Protein AF-A0A6N8F6F6-F1 (afdb_monomer)

Radius of gyration: 16.55 Å; Cα contacts (8 Å, |Δi|>4): 47; chains: 1; bounding box: 36×27×34 Å

Organism: Paenibacillus macerans (NCBI:txid44252)

Nearest PDB structures (foldseek):
  4dx9-assembly24_u  TM=3.983E-01  e=6.474E+00  Homo sapiens
  8jbi-assembly1_C-2  TM=3.550E-01  e=5.669E+00  Salmonella enterica subsp. enterica serovar Typhimurium str. 14028S
  8jbi-assembly1_D  TM=3.652E-01  e=5.304E+00  Salmonella enterica subsp. enterica serovar Typhimurium str. 14028S

Sequence (96 aa):
MEIKFTVVKNEDVEKYLDTRDKSELSRILWKIEQGRYEEGKESVNKYLVVNVDEPYALEIVEIMKANKHWGSTEDPNQVTAQIVDDQLLLPRNEGA

Secondary structure (DSSP, 8-state):
--B------HHHHHHH--HHHHHHHHHHHHHHHHHHHHTTS-SS-------TTSTTHHHHHHHHHHTT--S----TT-PPBEEETTEEEPPP----

Solvent-accessible surface area (backbone atoms only — not comparable to full-atom values): 6312 Å² total; per-residue (Å²): 132,82,42,72,74,91,83,79,60,68,67,56,50,66,74,72,45,54,76,66,55,50,51,50,52,52,53,54,52,50,55,52,24,50,56,31,43,76,71,72,43,76,44,76,84,84,79,91,83,77,64,73,91,43,88,64,35,62,59,53,51,51,55,31,44,76,69,72,73,56,77,96,70,89,55,95,86,64,66,56,43,45,80,55,95,95,34,84,42,64,74,80,74,93,66,134

Foldseek 3Di:
DWDQDDDDDVVCCVVPPDPVRVVVVVVVLQVQLVVCVVVVHRSDDDDDDDDCVDPCNVVVQVVCVVVVNDDDDDDVPTWTWDQDPNDTDTPDPPDD

Structure (mmCIF, N/CA/C/O backbone):
data_AF-A0A6N8F6F6-F1
#
_entry.id   AF-A0A6N8F6F6-F1
#
loop_
_atom_site.group_PDB
_atom_site.id
_atom_site.type_symbol
_atom_site.label_atom_id
_atom_site.label_alt_id
_atom_site.label_comp_id
_atom_site.label_asym_id
_atom_site.label_entity_id
_atom_site.label_seq_id
_atom_site.pdbx_PDB_ins_code
_atom_site.Cartn_x
_atom_site.Cartn_y
_atom_site.Cartn_z
_atom_site.occupancy
_atom_site.B_iso_or_equiv
_atom_site.auth_seq_id
_atom_site.auth_comp_id
_atom_site.auth_asym_id
_atom_site.auth_atom_id
_atom_site.pdbx_PDB_model_num
ATOM 1 N N . MET A 1 1 ? 6.168 -16.815 -3.378 1.00 43.84 1 MET A N 1
ATOM 2 C CA . MET A 1 1 ? 6.598 -15.474 -2.933 1.00 43.84 1 MET A CA 1
ATOM 3 C C . MET A 1 1 ? 5.493 -14.956 -2.035 1.00 43.84 1 MET A C 1
ATOM 5 O O . MET A 1 1 ? 4.345 -14.996 -2.451 1.00 43.84 1 MET A O 1
ATOM 9 N N . GLU A 1 2 ? 5.813 -14.612 -0.793 1.00 52.47 2 GLU A N 1
ATOM 10 C CA . GLU A 1 2 ? 4.830 -14.167 0.199 1.00 52.47 2 GLU A CA 1
ATOM 11 C C . GLU A 1 2 ? 4.635 -12.652 0.089 1.00 52.47 2 GLU A C 1
ATOM 13 O O . GLU A 1 2 ? 5.600 -11.899 0.225 1.00 52.47 2 GLU A O 1
ATOM 18 N N . ILE A 1 3 ? 3.408 -12.198 -0.188 1.00 56.56 3 ILE A N 1
ATOM 19 C CA . ILE A 1 3 ? 3.100 -10.766 -0.268 1.00 56.56 3 ILE A CA 1
ATOM 20 C C . ILE A 1 3 ? 2.662 -10.299 1.116 1.00 56.56 3 ILE A C 1
ATOM 22 O O . ILE A 1 3 ? 1.579 -10.631 1.596 1.00 56.56 3 ILE A O 1
ATOM 26 N N . LYS A 1 4 ? 3.549 -9.535 1.749 1.00 62.38 4 LYS A N 1
ATOM 27 C CA . LYS A 1 4 ? 3.389 -8.998 3.104 1.00 62.38 4 LYS A CA 1
ATOM 28 C C . LYS A 1 4 ? 2.699 -7.635 3.152 1.00 62.38 4 LYS A C 1
ATOM 30 O O . LYS A 1 4 ? 2.022 -7.325 4.125 1.00 62.3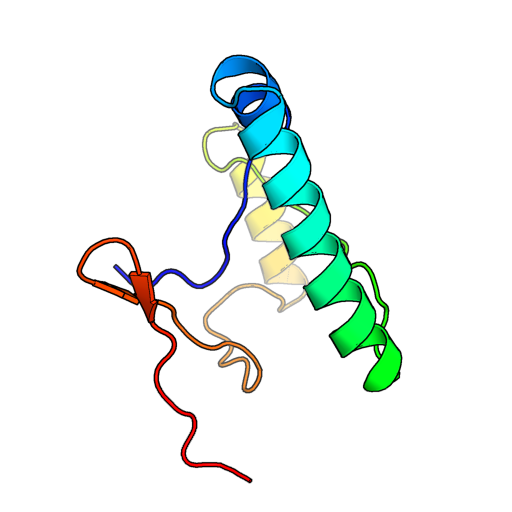8 4 LYS A O 1
ATOM 35 N N . PHE A 1 5 ? 2.886 -6.828 2.112 1.00 74.44 5 PHE A N 1
ATOM 36 C CA . PHE A 1 5 ? 2.277 -5.512 1.955 1.00 74.44 5 PHE A CA 1
ATOM 37 C C . PHE A 1 5 ? 1.943 -5.287 0.482 1.00 74.44 5 PHE A C 1
ATOM 39 O O . PHE A 1 5 ? 2.715 -5.678 -0.395 1.00 74.44 5 PHE A O 1
ATOM 46 N N . THR A 1 6 ? 0.830 -4.610 0.215 1.00 78.50 6 THR A N 1
ATOM 47 C CA . THR A 1 6 ? 0.510 -4.089 -1.116 1.00 78.50 6 THR A CA 1
ATOM 48 C C . THR A 1 6 ? 0.878 -2.611 -1.146 1.00 78.50 6 THR A C 1
ATOM 50 O O . THR A 1 6 ? 0.251 -1.801 -0.468 1.00 78.50 6 THR A O 1
ATOM 53 N N . VAL A 1 7 ? 1.910 -2.263 -1.915 1.00 81.00 7 VAL A N 1
ATOM 54 C CA . VAL A 1 7 ? 2.349 -0.878 -2.124 1.00 81.00 7 VAL A CA 1
ATOM 55 C C . VAL A 1 7 ? 2.135 -0.538 -3.589 1.00 81.00 7 VAL A C 1
ATOM 57 O O . VAL A 1 7 ? 2.637 -1.239 -4.464 1.00 81.00 7 VAL A O 1
ATOM 60 N N . VAL A 1 8 ? 1.395 0.534 -3.856 1.00 86.06 8 VAL A N 1
ATOM 61 C CA . VAL A 1 8 ? 1.111 1.001 -5.216 1.00 86.06 8 VAL A CA 1
ATOM 62 C C . VAL A 1 8 ? 1.626 2.429 -5.348 1.00 86.06 8 VAL A C 1
ATOM 64 O O . VAL A 1 8 ? 1.313 3.278 -4.512 1.00 86.06 8 VAL A O 1
ATOM 67 N N . LYS A 1 9 ? 2.436 2.709 -6.376 1.00 86.81 9 LYS A N 1
ATOM 68 C CA . LYS A 1 9 ? 2.855 4.081 -6.683 1.00 86.81 9 LYS A CA 1
ATOM 69 C C . LYS A 1 9 ? 1.670 4.846 -7.265 1.00 86.81 9 LYS A C 1
ATOM 71 O O . LYS A 1 9 ? 1.033 4.378 -8.205 1.00 86.81 9 LYS A O 1
ATOM 76 N N . ASN A 1 10 ? 1.420 6.054 -6.767 1.00 90.44 10 ASN A N 1
ATOM 77 C CA . ASN A 1 10 ? 0.337 6.899 -7.283 1.00 90.44 10 ASN A CA 1
ATOM 78 C C . ASN A 1 10 ? 0.509 7.237 -8.777 1.00 90.44 10 ASN A C 1
ATOM 80 O O . ASN A 1 10 ? -0.480 7.381 -9.484 1.00 90.44 10 ASN A O 1
ATOM 84 N N . GLU A 1 11 ? 1.746 7.320 -9.274 1.00 91.56 11 GLU A N 1
ATOM 85 C CA . GLU A 1 11 ? 2.029 7.518 -10.705 1.00 91.56 11 GLU A CA 1
ATOM 86 C C . GLU A 1 11 ? 1.556 6.336 -11.560 1.00 91.56 11 GLU A C 1
ATOM 88 O O . GLU A 1 11 ? 0.997 6.539 -12.635 1.00 91.56 11 GLU A O 1
ATOM 93 N N . ASP A 1 12 ? 1.724 5.105 -11.069 1.00 92.75 12 ASP A N 1
ATOM 94 C CA . ASP A 1 12 ? 1.243 3.904 -11.753 1.00 92.75 12 ASP A CA 1
ATOM 95 C C . ASP A 1 12 ? -0.290 3.830 -11.706 1.00 92.75 12 ASP A C 1
ATOM 97 O O . ASP A 1 12 ? -0.917 3.490 -12.707 1.00 92.75 12 ASP A O 1
ATOM 101 N N . VAL A 1 13 ? -0.909 4.226 -10.585 1.00 94.69 13 VAL A N 1
ATOM 102 C CA . VAL A 1 13 ? -2.373 4.391 -10.490 1.00 94.69 13 VAL A CA 1
ATOM 103 C C . VAL A 1 13 ? -2.869 5.376 -11.543 1.00 94.69 13 VAL A C 1
ATOM 105 O O . VAL A 1 13 ? -3.831 5.093 -12.252 1.00 94.69 13 VAL A O 1
ATOM 108 N N . GLU A 1 14 ? -2.212 6.529 -11.665 1.00 95.31 14 GLU A N 1
ATOM 109 C CA . GLU A 1 14 ? -2.616 7.552 -12.624 1.00 95.31 14 GLU A CA 1
ATOM 110 C C . GLU A 1 14 ? -2.478 7.067 -14.067 1.00 95.31 14 GLU A C 1
ATOM 112 O O . GLU A 1 14 ? -3.375 7.299 -14.878 1.00 95.31 14 GLU A O 1
ATOM 117 N N . LYS A 1 15 ? -1.373 6.372 -14.359 1.00 96.69 15 LYS A N 1
ATOM 118 C CA . LYS A 1 15 ? -0.998 5.916 -15.697 1.00 96.69 15 LYS A CA 1
ATOM 119 C C . LYS A 1 15 ? -1.800 4.712 -16.186 1.00 96.69 15 LYS A C 1
ATOM 121 O O . LYS A 1 15 ? -2.059 4.628 -17.385 1.00 96.69 15 LYS A O 1
ATOM 126 N N . TYR A 1 16 ? -2.126 3.767 -15.304 1.00 97.56 16 TYR A N 1
ATOM 127 C CA . TYR A 1 16 ? -2.666 2.465 -15.708 1.00 97.56 16 TYR A CA 1
ATOM 128 C C . TYR A 1 16 ? -4.127 2.234 -15.325 1.00 97.56 16 TYR A C 1
ATOM 130 O O . TYR A 1 16 ? -4.751 1.370 -15.936 1.00 97.56 16 TYR A O 1
ATOM 138 N N . LEU A 1 17 ? -4.684 2.968 -14.356 1.00 97.50 17 LEU A N 1
ATOM 139 C CA . LEU A 1 17 ? -6.088 2.807 -13.973 1.00 97.50 17 LEU A CA 1
ATOM 140 C C . LEU A 1 17 ? -6.981 3.813 -14.698 1.00 97.50 17 LEU A C 1
ATOM 142 O O . LEU A 1 17 ? -6.623 4.981 -14.878 1.00 97.50 17 LEU A O 1
ATOM 146 N N . ASP A 1 18 ? -8.180 3.374 -15.067 1.00 97.56 18 ASP A N 1
ATOM 147 C CA . ASP A 1 18 ? -9.220 4.275 -15.547 1.00 97.56 18 ASP A CA 1
ATOM 148 C C . ASP A 1 18 ? -9.945 4.972 -14.374 1.00 97.56 18 ASP A C 1
ATOM 150 O O . ASP A 1 18 ? -9.663 4.750 -13.193 1.00 97.56 18 ASP A O 1
ATOM 154 N N . THR A 1 19 ? -10.891 5.863 -14.678 1.00 97.38 19 THR A N 1
ATOM 155 C CA . THR A 1 19 ? -11.652 6.586 -13.644 1.00 97.38 19 THR A CA 1
ATOM 156 C C . THR A 1 19 ? -12.446 5.651 -12.729 1.00 97.38 19 THR A C 1
ATOM 158 O O . THR A 1 19 ? -12.588 5.939 -11.538 1.00 97.38 19 THR A O 1
ATOM 161 N N . ARG A 1 20 ? -12.972 4.542 -13.261 1.00 97.50 20 ARG A N 1
ATOM 162 C CA . ARG A 1 20 ? -13.758 3.584 -12.484 1.00 97.50 20 ARG A CA 1
ATOM 163 C C . ARG A 1 20 ? -12.856 2.847 -11.500 1.00 97.50 20 ARG A C 1
ATOM 165 O O . ARG A 1 20 ? -13.184 2.791 -10.318 1.00 97.50 20 ARG A O 1
ATOM 172 N N . ASP A 1 21 ? -11.713 2.361 -11.961 1.00 97.56 21 ASP A N 1
ATOM 173 C CA . ASP A 1 21 ? -10.740 1.651 -11.136 1.00 97.56 21 ASP A CA 1
ATOM 174 C C . ASP A 1 21 ? -10.148 2.563 -10.052 1.00 97.56 21 ASP A C 1
ATOM 176 O O . ASP A 1 21 ? -10.030 2.153 -8.897 1.00 97.56 21 ASP A O 1
ATOM 180 N N . LYS A 1 22 ? -9.876 3.838 -10.370 1.00 97.00 22 LYS A N 1
ATOM 181 C CA . LYS A 1 22 ? -9.468 4.850 -9.374 1.00 97.00 22 LYS A CA 1
ATOM 182 C C . LYS A 1 22 ? -10.535 5.047 -8.290 1.00 97.00 22 LYS A C 1
ATOM 184 O O . LYS A 1 22 ? -10.206 5.135 -7.105 1.00 97.00 22 LYS A O 1
ATOM 189 N N . SER A 1 23 ? -11.811 5.088 -8.677 1.00 96.50 23 SER A N 1
ATOM 190 C CA . SER A 1 23 ? -12.929 5.209 -7.735 1.00 96.50 23 SER A CA 1
ATOM 191 C C . SER A 1 23 ? -13.077 3.967 -6.849 1.00 96.50 23 SER A C 1
ATOM 193 O O . SER A 1 23 ? -13.289 4.099 -5.643 1.00 96.50 23 SER A O 1
ATOM 195 N N . GLU A 1 24 ? -12.949 2.761 -7.409 1.00 96.75 24 GLU A N 1
ATOM 196 C CA . GLU A 1 24 ? -12.998 1.524 -6.620 1.00 96.75 24 GLU A CA 1
ATOM 197 C C . GLU A 1 24 ? -11.803 1.408 -5.672 1.00 96.75 24 GLU A C 1
ATOM 199 O O . GLU A 1 24 ? -11.992 1.057 -4.508 1.00 96.75 24 GLU A O 1
ATOM 204 N N . LEU A 1 25 ? -10.597 1.786 -6.110 1.00 94.94 25 LEU A N 1
ATOM 205 C CA . LEU A 1 25 ? -9.424 1.843 -5.239 1.00 94.94 25 LEU A CA 1
ATOM 206 C C . LEU A 1 25 ? -9.665 2.786 -4.051 1.00 94.94 25 LEU A C 1
ATOM 208 O O . LEU A 1 25 ? -9.430 2.399 -2.908 1.00 94.94 25 LEU A O 1
ATOM 212 N N . SER A 1 26 ? -10.212 3.982 -4.292 1.00 93.94 26 SER A N 1
ATOM 213 C CA . SER A 1 26 ? -10.581 4.918 -3.221 1.00 93.94 26 SER A CA 1
ATOM 214 C C . SER A 1 26 ? -11.594 4.310 -2.242 1.00 93.94 26 SER A C 1
ATOM 216 O O . SER A 1 26 ? -11.415 4.410 -1.027 1.00 93.94 26 SER A O 1
ATOM 218 N N . ARG A 1 27 ? -12.618 3.609 -2.749 1.00 96.56 27 ARG A N 1
ATOM 219 C CA . ARG A 1 27 ? -13.622 2.923 -1.922 1.00 96.56 27 ARG A CA 1
ATOM 220 C C . ARG A 1 27 ? -13.015 1.808 -1.066 1.00 96.56 27 ARG A C 1
ATOM 222 O O . ARG A 1 27 ? -13.399 1.655 0.094 1.00 96.56 27 ARG A O 1
ATOM 229 N N . ILE A 1 28 ? -12.088 1.029 -1.626 1.00 94.31 28 ILE A N 1
ATOM 230 C CA . ILE A 1 28 ? -11.380 -0.050 -0.921 1.00 94.31 28 ILE A CA 1
ATOM 231 C C . ILE A 1 28 ? -10.525 0.529 0.211 1.00 94.31 28 ILE A C 1
ATOM 233 O O . ILE A 1 28 ? -10.628 0.053 1.342 1.00 94.31 28 ILE A O 1
ATOM 237 N N . LEU A 1 29 ? -9.737 1.572 -0.073 1.00 91.75 29 LEU A N 1
ATOM 238 C CA . LEU A 1 29 ? -8.904 2.250 0.926 1.00 91.75 29 LEU A CA 1
ATOM 239 C C . LEU A 1 29 ? -9.757 2.810 2.068 1.00 91.75 29 LEU A C 1
ATOM 241 O O . LEU A 1 29 ? -9.498 2.504 3.230 1.00 91.75 29 LEU A O 1
ATOM 245 N N . TRP A 1 30 ? -10.841 3.519 1.741 1.00 92.62 30 TRP A N 1
ATOM 246 C CA . TRP A 1 30 ? -11.768 4.058 2.737 1.00 92.62 30 TRP A CA 1
ATOM 247 C C . TRP A 1 30 ? -12.354 2.968 3.644 1.00 92.62 30 TRP A C 1
ATOM 249 O O . TRP A 1 30 ? -12.409 3.139 4.859 1.00 92.62 30 TRP A O 1
ATOM 259 N N . LYS A 1 31 ? -12.752 1.816 3.086 1.00 94.69 31 LYS A N 1
ATOM 260 C CA . LYS A 1 31 ? -13.304 0.705 3.880 1.00 94.69 31 LYS A CA 1
ATOM 261 C C . LYS A 1 31 ? -12.297 0.177 4.910 1.00 94.69 31 LYS A C 1
ATOM 263 O O . LYS A 1 31 ? -12.689 -0.143 6.030 1.00 94.69 31 LYS A O 1
ATOM 268 N N . ILE A 1 32 ? -11.018 0.093 4.542 1.00 91.00 32 ILE A N 1
ATOM 269 C CA . ILE A 1 32 ? -9.944 -0.323 5.454 1.00 91.00 32 ILE A CA 1
ATOM 270 C C . ILE A 1 32 ? -9.739 0.732 6.548 1.00 91.00 32 ILE A C 1
ATOM 272 O O . ILE A 1 32 ? -9.653 0.382 7.724 1.00 91.00 32 ILE A O 1
ATOM 276 N N . GLU A 1 33 ? -9.702 2.015 6.182 1.00 90.19 33 GLU A N 1
ATOM 277 C CA . GLU A 1 33 ? -9.563 3.123 7.135 1.00 90.19 33 GLU A CA 1
ATOM 278 C C . GLU A 1 33 ? -10.7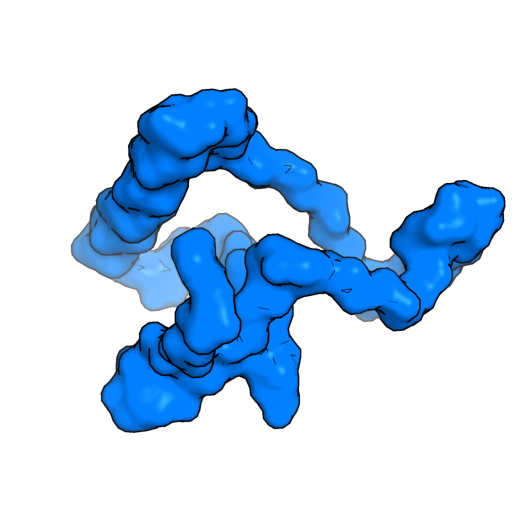03 3.152 8.161 1.00 90.19 33 GLU A C 1
ATOM 280 O O . GLU A 1 33 ? -10.443 3.354 9.347 1.00 90.19 33 GLU A O 1
ATOM 285 N N . GLN A 1 34 ? -11.948 2.911 7.729 1.00 92.88 34 GLN A N 1
ATOM 286 C CA . GLN A 1 34 ? -13.100 2.827 8.633 1.00 92.88 34 GLN A CA 1
ATOM 287 C C . GLN A 1 34 ? -12.985 1.648 9.600 1.00 92.88 34 GLN A C 1
ATOM 289 O O . GLN A 1 34 ? -13.132 1.850 10.800 1.00 92.88 34 GLN A O 1
ATOM 294 N N . GLY A 1 35 ? -12.640 0.449 9.116 1.00 91.06 35 GLY A N 1
ATOM 295 C CA . GLY A 1 35 ? -12.451 -0.709 9.999 1.00 91.06 35 GLY A CA 1
ATOM 296 C C . GLY A 1 35 ? -11.367 -0.465 11.057 1.00 91.06 35 GLY A C 1
ATOM 297 O O . GLY A 1 35 ? -11.549 -0.773 12.229 1.00 91.06 35 GLY A O 1
ATOM 298 N N . ARG A 1 36 ? -10.261 0.189 10.677 1.00 89.75 36 ARG A N 1
ATOM 299 C CA . ARG A 1 36 ? -9.207 0.583 11.627 1.00 89.75 36 ARG A CA 1
ATOM 300 C C . ARG A 1 36 ? -9.685 1.617 12.644 1.00 89.75 36 ARG A C 1
ATOM 302 O O . ARG A 1 36 ? -9.340 1.510 13.818 1.00 89.75 36 ARG A O 1
ATOM 309 N N . TYR A 1 37 ? -10.455 2.606 12.195 1.00 87.75 37 TYR A N 1
ATOM 310 C CA . TYR A 1 37 ? -11.040 3.621 13.067 1.00 87.75 37 TYR A CA 1
ATOM 311 C C . TYR A 1 37 ? -11.990 2.998 14.101 1.00 87.75 37 TYR A C 1
ATOM 313 O O . TYR A 1 37 ? -11.913 3.336 15.280 1.00 87.75 37 TYR A O 1
ATOM 321 N N . GLU A 1 38 ? -12.829 2.048 13.683 1.00 91.94 38 GLU A N 1
ATOM 322 C CA . GLU A 1 38 ? -13.740 1.303 14.563 1.00 91.94 38 GLU A CA 1
ATOM 323 C C . GLU A 1 38 ? -12.989 0.465 15.613 1.00 91.94 38 GLU A C 1
ATOM 325 O O . GLU A 1 38 ? -13.442 0.345 16.749 1.00 91.94 38 GLU A O 1
ATOM 330 N N . GLU A 1 39 ? -11.798 -0.040 15.277 1.00 90.62 39 GLU A N 1
ATOM 331 C CA . GLU A 1 39 ? -10.885 -0.718 16.210 1.00 90.62 39 GLU A CA 1
ATOM 332 C C . GLU A 1 39 ? -10.080 0.247 17.111 1.00 90.62 39 GLU A C 1
ATOM 334 O O . GLU A 1 39 ? -9.228 -0.193 17.886 1.00 90.62 39 GLU A O 1
ATOM 339 N N . GLY A 1 40 ? -10.297 1.564 17.010 1.00 86.31 40 GLY A N 1
ATOM 340 C CA . GLY A 1 40 ? -9.562 2.580 17.772 1.00 86.31 40 GLY A CA 1
ATOM 341 C C . GLY A 1 40 ? -8.100 2.757 17.342 1.00 86.31 40 GLY A C 1
ATOM 342 O O . GLY A 1 40 ? -7.304 3.338 18.081 1.00 86.31 40 GLY A O 1
ATOM 343 N N . LYS A 1 41 ? -7.727 2.255 16.160 1.00 82.00 41 LYS A N 1
ATOM 344 C CA . LYS A 1 41 ? -6.390 2.412 15.573 1.00 82.00 41 LYS A CA 1
ATOM 345 C C . LYS A 1 41 ? -6.319 3.712 14.771 1.00 82.00 41 LYS A C 1
ATOM 347 O O . LYS A 1 41 ? -7.334 4.240 14.319 1.00 82.00 41 LYS A O 1
ATOM 352 N N . GLU A 1 42 ? -5.105 4.210 14.523 1.00 81.06 42 GLU A N 1
ATOM 353 C CA . GLU A 1 42 ? -4.922 5.277 13.531 1.00 81.06 42 GLU A CA 1
ATOM 354 C C . GLU A 1 42 ? -5.465 4.806 12.174 1.00 81.06 42 GLU A C 1
ATOM 356 O O . GLU A 1 42 ? -5.072 3.743 11.672 1.00 81.06 42 GLU A O 1
ATOM 361 N N . SER A 1 43 ? -6.392 5.584 11.607 1.00 73.25 43 SER A N 1
ATOM 362 C CA . SER A 1 43 ? -7.139 5.223 10.399 1.00 73.25 43 SER A CA 1
ATOM 363 C C . SER A 1 43 ? -6.225 5.089 9.183 1.00 73.25 43 SER A C 1
ATOM 365 O O . SER A 1 43 ? -6.336 4.116 8.442 1.00 73.25 43 SER A O 1
ATOM 367 N N . VAL A 1 44 ? -5.261 6.003 9.036 1.00 72.75 44 VAL A N 1
ATOM 368 C CA . VAL A 1 44 ? -4.289 6.018 7.936 1.00 72.75 44 VAL A CA 1
ATOM 369 C C . VAL A 1 44 ? -2.915 5.595 8.445 1.00 72.75 44 VAL A C 1
ATOM 371 O O . VAL A 1 44 ? -2.263 6.337 9.179 1.00 72.75 44 VAL A O 1
ATOM 374 N N . ASN A 1 45 ? -2.436 4.427 8.009 1.00 68.88 45 ASN A N 1
ATOM 375 C CA . ASN A 1 45 ? -1.043 4.047 8.233 1.00 68.88 45 ASN A CA 1
ATOM 376 C C . ASN A 1 45 ? -0.111 4.924 7.397 1.00 68.88 45 ASN A C 1
ATOM 378 O O . ASN A 1 45 ? -0.314 5.101 6.196 1.00 68.88 45 ASN A O 1
ATOM 382 N N . LYS A 1 46 ? 0.964 5.403 8.019 1.00 71.50 46 LYS A N 1
ATOM 383 C CA . LYS A 1 46 ? 2.056 6.084 7.323 1.00 71.50 46 LYS A CA 1
ATOM 384 C C . LYS A 1 46 ? 3.256 5.154 7.278 1.00 71.50 46 LYS A C 1
ATOM 386 O O . LYS A 1 46 ? 3.746 4.725 8.318 1.00 71.50 46 LYS A O 1
ATOM 391 N N . TYR A 1 47 ? 3.727 4.861 6.072 1.00 75.62 47 TYR A N 1
ATOM 392 C CA . TYR A 1 47 ? 4.901 4.027 5.848 1.00 75.62 47 TYR A CA 1
ATOM 393 C C . TYR A 1 47 ? 6.027 4.862 5.252 1.00 75.62 47 TYR A 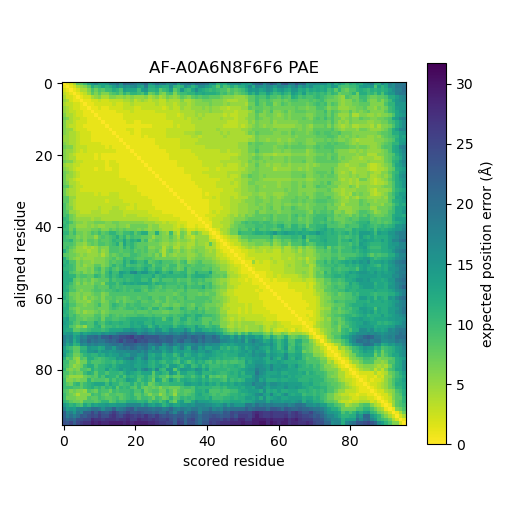C 1
ATOM 395 O O . TYR A 1 47 ? 5.800 5.666 4.348 1.00 75.62 47 TYR A O 1
ATOM 403 N N . LEU A 1 48 ? 7.250 4.633 5.729 1.00 74.19 48 LEU A N 1
ATOM 404 C CA . LEU A 1 48 ? 8.448 5.041 5.009 1.00 74.19 48 LEU A CA 1
ATOM 405 C C . LEU A 1 48 ? 8.779 3.936 4.002 1.00 74.19 48 LEU A C 1
ATOM 407 O O . LEU A 1 48 ? 9.196 2.847 4.392 1.00 74.19 48 LEU A O 1
ATOM 411 N N . VAL A 1 49 ? 8.560 4.204 2.715 1.00 78.19 49 VAL A N 1
ATOM 412 C CA . VAL A 1 49 ? 8.910 3.280 1.628 1.00 78.19 49 VAL A CA 1
ATOM 413 C C . VAL A 1 49 ? 10.256 3.699 1.052 1.00 78.19 49 VAL A C 1
ATOM 415 O O . VAL A 1 49 ? 10.437 4.851 0.667 1.00 78.19 49 VAL A O 1
ATOM 418 N N . VAL A 1 50 ? 11.195 2.759 0.994 1.00 80.38 50 VAL A N 1
ATOM 419 C CA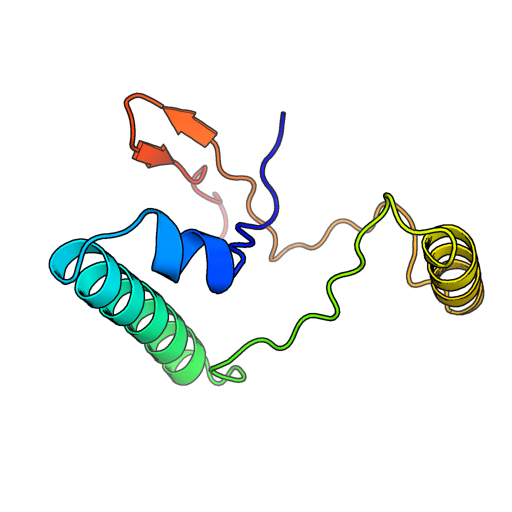 . VAL A 1 50 ? 12.552 2.982 0.486 1.00 80.38 50 VAL A CA 1
ATOM 420 C C . VAL A 1 50 ? 12.691 2.220 -0.824 1.00 80.38 50 VAL A C 1
ATOM 422 O O . VAL A 1 50 ? 12.485 1.007 -0.850 1.00 80.38 50 VAL A O 1
ATOM 425 N N . ASN A 1 51 ? 13.027 2.920 -1.910 1.00 79.56 51 ASN A N 1
ATOM 426 C CA . ASN A 1 51 ? 13.387 2.258 -3.160 1.00 79.56 51 ASN A CA 1
ATOM 427 C C . ASN A 1 51 ? 14.786 1.649 -3.012 1.00 79.56 51 ASN A C 1
ATOM 429 O O . ASN A 1 51 ? 15.751 2.375 -2.785 1.00 79.56 51 ASN A O 1
ATOM 433 N N . VAL A 1 52 ? 14.892 0.326 -3.119 1.00 81.81 52 VAL A N 1
ATOM 434 C CA . VAL A 1 52 ? 16.152 -0.396 -2.883 1.00 81.81 52 VAL A CA 1
ATOM 435 C C . VAL A 1 52 ? 17.138 -0.304 -4.047 1.00 81.81 52 VAL A C 1
ATOM 437 O O . VAL A 1 52 ? 18.317 -0.584 -3.852 1.00 81.81 52 VAL A O 1
ATOM 440 N N . ASP A 1 53 ? 16.674 0.121 -5.224 1.00 81.31 53 ASP A N 1
ATOM 441 C CA . ASP A 1 53 ? 17.517 0.321 -6.409 1.00 81.31 53 ASP A CA 1
ATOM 442 C C . ASP A 1 53 ? 18.344 1.617 -6.338 1.00 81.31 53 ASP A C 1
ATOM 444 O O . ASP A 1 53 ? 19.226 1.852 -7.165 1.00 81.31 53 ASP A O 1
ATOM 448 N N . GLU A 1 54 ? 18.063 2.477 -5.359 1.00 83.50 54 GLU A N 1
ATOM 449 C CA . GLU A 1 54 ? 18.725 3.767 -5.214 1.00 83.50 54 GLU A CA 1
ATOM 450 C C . GLU A 1 54 ? 20.023 3.657 -4.394 1.00 83.50 54 GLU A C 1
ATOM 452 O O . GLU A 1 54 ? 20.065 2.920 -3.404 1.00 83.50 54 GLU A O 1
ATOM 457 N N . PRO A 1 55 ? 21.072 4.447 -4.707 1.00 87.56 55 PRO A N 1
ATOM 458 C CA . PRO A 1 55 ? 22.361 4.374 -4.008 1.00 87.56 55 PRO A CA 1
ATOM 459 C C . PRO A 1 55 ? 22.276 4.577 -2.487 1.00 87.56 55 PRO A C 1
ATOM 461 O O . PRO A 1 55 ? 23.078 4.018 -1.742 1.00 87.56 55 PRO A O 1
ATOM 464 N N . TYR A 1 56 ? 21.288 5.348 -2.017 1.00 85.88 56 TYR A N 1
ATOM 465 C CA . TYR A 1 56 ? 21.079 5.636 -0.595 1.00 85.88 56 TYR A CA 1
ATOM 466 C C . TYR A 1 56 ? 20.434 4.478 0.185 1.00 85.88 56 TYR A C 1
ATOM 468 O O . TYR A 1 56 ? 20.378 4.524 1.414 1.00 85.88 56 TYR A O 1
ATOM 476 N N . ALA A 1 57 ? 19.929 3.437 -0.486 1.00 90.44 57 ALA A N 1
ATOM 477 C CA . ALA A 1 57 ? 19.194 2.357 0.171 1.00 90.44 57 ALA A CA 1
ATOM 478 C C . ALA A 1 57 ? 20.036 1.635 1.234 1.00 90.44 57 ALA A C 1
ATOM 480 O O . ALA A 1 57 ? 19.531 1.310 2.311 1.00 90.44 57 ALA A O 1
ATOM 481 N N . LEU A 1 58 ? 21.331 1.434 0.964 1.00 88.00 58 LEU A N 1
ATOM 482 C CA . LEU A 1 58 ? 22.257 0.791 1.900 1.00 88.00 58 LEU A CA 1
ATOM 483 C C . LEU A 1 58 ? 22.427 1.598 3.191 1.00 88.00 58 LEU A C 1
ATOM 485 O O . LEU A 1 58 ? 22.436 1.020 4.275 1.00 88.00 58 LEU A O 1
ATOM 489 N N . GLU A 1 59 ? 22.502 2.924 3.098 1.00 91.81 59 GLU A N 1
ATOM 490 C CA . GLU A 1 59 ? 22.640 3.792 4.271 1.00 91.81 59 GLU A CA 1
ATOM 491 C C . GLU A 1 59 ? 21.404 3.712 5.173 1.00 91.81 59 GLU A C 1
ATOM 493 O O . GLU A 1 59 ? 21.525 3.606 6.394 1.00 91.81 59 GLU A O 1
ATOM 498 N N . ILE A 1 60 ? 20.208 3.674 4.576 1.00 89.62 60 ILE A N 1
ATOM 499 C CA . ILE A 1 60 ? 18.959 3.502 5.325 1.00 89.62 60 ILE A CA 1
ATOM 500 C C . ILE A 1 60 ? 18.934 2.151 6.044 1.00 89.62 60 ILE A C 1
ATOM 502 O O . ILE A 1 60 ? 18.559 2.086 7.216 1.00 89.62 60 ILE A O 1
ATOM 506 N N . VAL A 1 61 ? 19.376 1.076 5.385 1.00 87.94 61 VAL A N 1
ATOM 507 C CA . VAL A 1 61 ? 19.478 -0.252 6.009 1.00 87.94 61 VAL A CA 1
ATOM 508 C C . VAL A 1 61 ? 20.399 -0.225 7.231 1.00 87.94 61 VAL A C 1
ATOM 510 O O . VAL A 1 61 ? 20.040 -0.776 8.273 1.00 87.94 61 VAL A O 1
ATOM 513 N N . GLU A 1 62 ? 21.554 0.437 7.147 1.00 90.94 62 GLU A N 1
ATOM 514 C CA . GLU A 1 62 ? 22.482 0.542 8.279 1.00 90.94 62 GLU A CA 1
ATOM 515 C C . GLU A 1 62 ? 21.897 1.358 9.443 1.00 90.94 62 GLU A C 1
ATOM 517 O O . GLU A 1 62 ? 22.012 0.944 10.600 1.00 90.94 62 GLU A O 1
ATOM 522 N N . ILE A 1 63 ? 21.174 2.448 9.160 1.00 91.38 63 ILE A N 1
ATOM 523 C CA . ILE A 1 63 ? 20.439 3.208 10.186 1.00 91.38 63 ILE A CA 1
ATOM 524 C C . ILE A 1 63 ? 19.394 2.316 10.873 1.00 91.38 63 ILE A C 1
ATOM 526 O O . ILE A 1 63 ? 19.295 2.302 12.103 1.00 91.38 63 ILE A O 1
ATOM 530 N N . MET A 1 64 ? 18.630 1.536 10.105 1.00 89.56 64 MET A N 1
ATOM 531 C CA . MET A 1 64 ? 17.597 0.645 10.646 1.00 89.5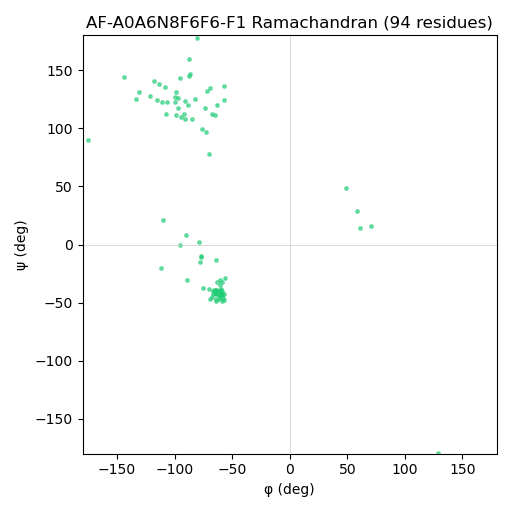6 64 MET A CA 1
ATOM 532 C C . MET A 1 64 ? 18.201 -0.474 11.508 1.00 89.56 64 MET A C 1
ATOM 534 O O . MET A 1 64 ? 17.681 -0.765 12.590 1.00 89.56 64 MET A O 1
ATOM 538 N N . LYS A 1 65 ? 19.332 -1.062 11.088 1.00 87.88 65 LYS A N 1
ATOM 539 C CA . LYS A 1 65 ? 20.095 -2.043 11.884 1.00 87.88 65 LYS A CA 1
ATOM 540 C C . LYS A 1 65 ? 20.596 -1.448 13.195 1.00 87.88 65 LYS A C 1
ATOM 542 O O . LYS A 1 65 ? 20.413 -2.067 14.243 1.00 87.88 65 LYS A O 1
ATOM 547 N N . ALA A 1 66 ? 21.180 -0.250 13.156 1.00 91.31 66 ALA A N 1
ATOM 548 C CA . ALA A 1 66 ? 21.689 0.432 14.345 1.00 91.31 66 ALA A CA 1
ATOM 549 C C . ALA A 1 66 ? 20.587 0.678 15.392 1.00 91.31 66 ALA A C 1
ATOM 551 O O . ALA A 1 66 ? 20.840 0.590 16.593 1.00 91.31 66 ALA A O 1
ATOM 552 N N . ASN A 1 67 ? 19.351 0.904 14.938 1.00 89.06 67 ASN A N 1
ATOM 553 C CA . ASN A 1 67 ? 18.182 1.083 15.798 1.00 89.06 67 ASN A CA 1
ATOM 554 C C . ASN A 1 67 ? 17.438 -0.225 16.134 1.00 89.06 67 ASN A C 1
ATOM 556 O O . ASN A 1 67 ? 16.378 -0.176 16.746 1.00 89.06 67 ASN A O 1
ATOM 560 N N . LYS A 1 68 ? 17.977 -1.402 15.776 1.00 85.56 68 LYS A N 1
ATOM 561 C CA . LYS A 1 68 ? 17.348 -2.722 16.006 1.00 85.56 68 LYS A CA 1
ATOM 562 C C . LYS A 1 68 ? 15.960 -2.873 15.360 1.00 85.56 68 LYS A C 1
ATOM 564 O O . LYS A 1 68 ? 15.136 -3.650 15.834 1.00 85.56 68 LYS A O 1
ATOM 569 N N . HIS A 1 69 ? 15.721 -2.165 14.258 1.00 80.75 69 HIS A N 1
ATOM 570 C CA . HIS A 1 69 ? 14.479 -2.206 13.477 1.00 80.75 69 HIS A CA 1
ATOM 571 C C . HIS A 1 69 ? 14.665 -2.889 12.110 1.00 80.75 69 HIS A C 1
ATOM 573 O O . HIS A 1 69 ? 13.882 -2.675 11.190 1.00 80.75 69 HIS A O 1
ATOM 579 N N . TRP A 1 70 ? 15.713 -3.705 11.957 1.00 78.94 70 TRP A N 1
ATOM 580 C CA . TRP A 1 70 ? 16.024 -4.437 10.727 1.00 78.94 70 TRP A CA 1
ATOM 581 C C . TRP A 1 70 ? 16.296 -5.918 11.018 1.00 78.94 70 TRP A C 1
ATOM 583 O O . TRP A 1 70 ? 17.103 -6.231 11.894 1.00 78.94 70 TRP A O 1
ATOM 593 N N . GLY A 1 71 ? 15.661 -6.822 10.264 1.00 73.06 71 GLY A N 1
ATOM 594 C CA . GLY A 1 71 ? 15.751 -8.279 10.431 1.00 73.06 71 GLY A CA 1
ATOM 595 C C . GLY A 1 71 ? 14.375 -8.951 10.507 1.00 73.06 71 GLY A C 1
ATOM 596 O O . GLY A 1 71 ? 13.348 -8.286 10.398 1.00 73.06 71 GLY A O 1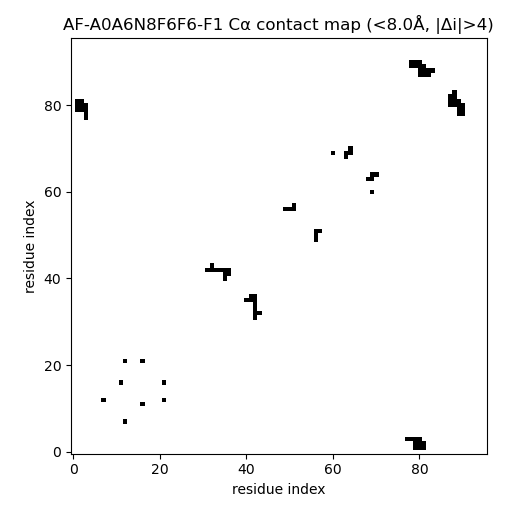
ATOM 597 N N . SER A 1 72 ? 14.343 -10.276 10.673 1.00 59.41 72 SER A N 1
ATOM 598 C CA . SER A 1 72 ? 13.093 -11.034 10.805 1.00 59.41 72 SER A CA 1
ATOM 599 C C . SER A 1 72 ? 12.455 -10.790 12.172 1.00 59.41 72 SER A C 1
ATOM 601 O O . SER A 1 72 ? 12.822 -11.425 13.156 1.00 59.41 72 SER A O 1
ATOM 603 N N . THR A 1 73 ? 11.494 -9.877 12.235 1.00 58.84 73 THR A N 1
ATOM 604 C CA . THR A 1 73 ? 10.529 -9.803 13.334 1.00 58.84 73 THR A CA 1
ATOM 605 C C . THR A 1 73 ? 9.231 -10.450 12.872 1.00 58.84 73 THR A C 1
ATOM 607 O 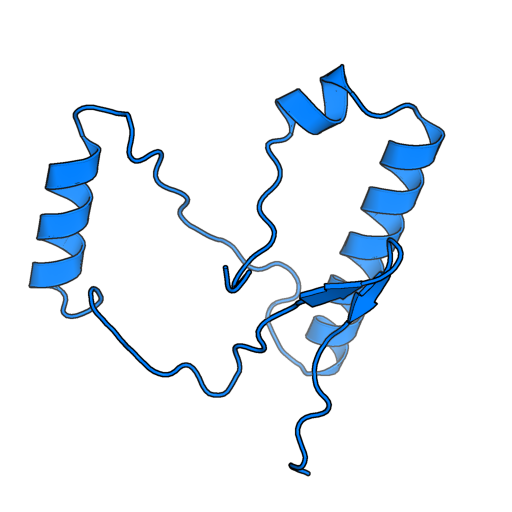O . THR A 1 73 ? 8.672 -10.044 11.851 1.00 58.84 73 THR A O 1
ATOM 610 N N . GLU A 1 74 ? 8.762 -11.469 13.589 1.00 58.09 74 GLU A N 1
ATOM 611 C CA . GLU A 1 74 ? 7.395 -11.958 13.422 1.00 58.09 74 GLU A CA 1
ATOM 612 C C . GLU A 1 74 ? 6.446 -10.866 13.926 1.00 58.09 74 GLU A C 1
ATOM 614 O O . GLU A 1 74 ? 6.458 -10.526 15.108 1.00 58.09 74 GLU A O 1
ATOM 619 N N . ASP A 1 75 ? 5.682 -10.261 13.017 1.00 62.09 75 ASP A N 1
ATOM 620 C CA . ASP A 1 75 ? 4.604 -9.346 13.382 1.00 62.09 75 ASP A CA 1
ATOM 621 C C . ASP A 1 75 ? 3.312 -10.169 13.490 1.00 62.09 75 ASP A C 1
ATOM 623 O O . ASP A 1 75 ? 2.825 -10.658 12.467 1.00 62.09 75 ASP A O 1
ATOM 627 N N . PRO A 1 76 ? 2.739 -10.340 14.695 1.00 60.03 76 PRO A N 1
ATOM 628 C CA . PRO A 1 76 ? 1.522 -11.127 14.884 1.00 60.03 76 PRO A CA 1
ATOM 629 C C . PRO A 1 76 ? 0.299 -10.529 14.168 1.00 60.03 76 PRO A C 1
ATOM 631 O O . PRO A 1 76 ? -0.711 -11.210 14.019 1.00 60.03 76 PRO A O 1
ATOM 634 N N . ASN A 1 77 ? 0.375 -9.276 13.705 1.00 58.03 77 ASN A N 1
ATOM 635 C CA . ASN A 1 77 ? -0.680 -8.622 12.931 1.00 58.03 77 ASN A CA 1
ATOM 636 C C . ASN A 1 77 ? -0.460 -8.715 11.413 1.00 58.03 77 ASN A C 1
ATOM 638 O O . ASN A 1 77 ? -1.267 -8.188 10.643 1.00 58.03 77 ASN A O 1
ATOM 642 N N . GLN A 1 78 ? 0.628 -9.344 10.965 1.00 64.06 78 GLN A N 1
ATOM 643 C CA . GLN A 1 78 ? 0.955 -9.466 9.553 1.00 64.06 78 GLN A CA 1
ATOM 644 C C . GLN A 1 78 ? 0.438 -10.792 8.995 1.00 64.06 78 GLN A C 1
ATOM 646 O O . GLN A 1 78 ? 0.974 -11.859 9.280 1.00 64.06 78 GLN A O 1
ATOM 651 N N . VAL A 1 79 ? -0.589 -10.712 8.149 1.00 66.12 79 VAL A N 1
ATOM 652 C CA . VAL A 1 79 ? -1.115 -11.860 7.404 1.00 66.12 79 VAL A CA 1
ATOM 653 C C . VAL A 1 79 ? -0.539 -11.840 5.990 1.00 66.12 79 VAL A C 1
ATOM 655 O O . VAL A 1 79 ? -0.561 -10.811 5.316 1.00 66.12 79 VAL A O 1
ATOM 658 N N . THR A 1 80 ? -0.021 -12.976 5.532 1.00 69.75 80 THR A N 1
ATOM 659 C CA . THR A 1 80 ? 0.506 -13.121 4.172 1.00 69.75 80 THR A CA 1
ATOM 660 C C . THR A 1 80 ? -0.631 -13.389 3.193 1.00 69.75 80 THR A C 1
ATOM 662 O O . THR A 1 80 ? -1.374 -14.354 3.363 1.00 69.75 80 THR A O 1
ATOM 665 N N . ALA A 1 81 ? -0.743 -12.583 2.138 1.00 68.62 81 ALA A N 1
ATOM 666 C CA . ALA A 1 81 ? -1.731 -12.813 1.090 1.00 68.62 81 ALA A CA 1
ATOM 667 C C . ALA A 1 81 ? -1.216 -13.761 -0.003 1.00 68.62 81 ALA A C 1
ATOM 669 O O . ALA A 1 81 ? -0.035 -13.742 -0.367 1.00 68.62 81 ALA A O 1
ATOM 670 N N . GLN A 1 82 ? -2.129 -14.553 -0.565 1.00 76.06 82 GLN A N 1
ATOM 671 C CA . GLN A 1 82 ? -1.931 -15.338 -1.782 1.00 76.06 82 GLN A CA 1
ATOM 672 C C . GLN A 1 82 ? -2.914 -14.866 -2.853 1.00 76.06 8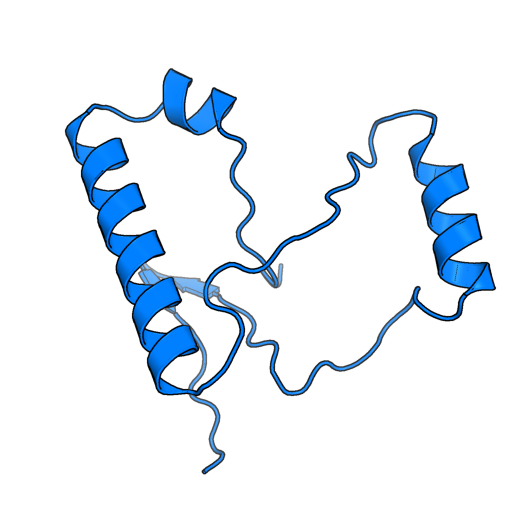2 GLN A C 1
ATOM 674 O O . GLN A 1 82 ? -4.068 -14.580 -2.549 1.00 76.06 82 GLN A O 1
ATOM 679 N N . ILE A 1 83 ? -2.465 -14.790 -4.104 1.00 75.50 83 ILE A N 1
ATOM 680 C CA . ILE A 1 83 ? -3.353 -14.527 -5.240 1.00 75.50 83 ILE A CA 1
ATOM 681 C C . ILE A 1 83 ? -3.699 -15.874 -5.871 1.00 75.50 83 ILE A C 1
ATOM 683 O O . ILE A 1 83 ? -2.802 -16.576 -6.339 1.00 75.50 83 ILE A O 1
ATOM 687 N N . VAL A 1 84 ? -4.981 -16.235 -5.861 1.00 80.88 84 VAL A N 1
ATOM 688 C CA . VAL A 1 84 ? -5.511 -17.462 -6.475 1.00 80.88 84 VAL A CA 1
ATOM 689 C C . VAL A 1 84 ? -6.746 -17.077 -7.280 1.00 80.88 84 VAL A C 1
ATOM 691 O O . VAL A 1 84 ? -7.640 -16.438 -6.735 1.00 80.88 84 VAL A O 1
ATOM 694 N N . ASP A 1 85 ? -6.773 -17.425 -8.569 1.00 84.44 85 ASP A N 1
ATOM 695 C CA . ASP A 1 85 ? -7.881 -17.119 -9.491 1.00 84.44 85 ASP A CA 1
ATOM 696 C C . ASP A 1 85 ? -8.327 -15.640 -9.448 1.00 84.44 85 ASP A C 1
ATOM 698 O O . ASP A 1 85 ? -9.508 -15.331 -9.295 1.00 84.44 85 ASP A O 1
ATOM 702 N N . ASP A 1 86 ? -7.360 -14.717 -9.524 1.00 78.88 86 ASP A N 1
ATOM 703 C CA . ASP A 1 86 ? -7.548 -13.256 -9.437 1.00 78.88 86 ASP A CA 1
ATOM 704 C C . ASP A 1 86 ? -8.152 -12.743 -8.114 1.00 78.88 86 ASP A C 1
ATOM 706 O O . ASP A 1 86 ? -8.554 -11.583 -8.002 1.00 78.88 86 ASP A O 1
ATOM 710 N N . GLN A 1 87 ? -8.178 -13.578 -7.072 1.00 73.75 87 GLN A N 1
ATOM 711 C CA . GLN A 1 87 ? -8.640 -13.203 -5.740 1.00 73.75 87 GLN A CA 1
ATOM 712 C C . GLN A 1 87 ? -7.486 -13.101 -4.748 1.00 73.75 87 GLN A C 1
ATOM 714 O O . GLN A 1 87 ? -6.622 -13.975 -4.668 1.00 73.75 87 GLN A O 1
ATOM 719 N N . LEU A 1 88 ? -7.511 -12.035 -3.944 1.00 76.44 88 LEU A N 1
ATOM 720 C CA . LEU A 1 88 ? -6.639 -11.887 -2.785 1.00 76.44 88 LEU A CA 1
ATOM 721 C C . LEU A 1 88 ? -7.169 -12.774 -1.650 1.00 76.44 88 LEU A C 1
ATOM 723 O O . LEU A 1 88 ? -8.110 -12.406 -0.946 1.00 76.44 88 LEU A O 1
ATOM 727 N N . LEU A 1 89 ? -6.565 -13.946 -1.479 1.00 77.00 89 LEU A N 1
ATOM 728 C CA . LEU A 1 89 ? -6.858 -14.857 -0.383 1.00 77.00 89 LEU A CA 1
ATOM 729 C C . LEU A 1 89 ? -5.935 -14.565 0.797 1.00 77.00 89 LEU A C 1
ATOM 731 O O . LEU A 1 89 ? -4.709 -14.625 0.690 1.00 77.00 89 LEU A O 1
ATOM 735 N N . LEU A 1 90 ? -6.543 -14.285 1.944 1.00 71.88 90 LEU A N 1
ATOM 736 C CA . LEU A 1 90 ? -5.861 -14.259 3.230 1.00 71.88 90 LEU A CA 1
ATOM 737 C C . LEU A 1 90 ? -6.151 -15.596 3.932 1.00 71.88 90 LEU A C 1
ATOM 739 O O . LEU A 1 90 ? -7.327 -15.964 4.040 1.00 71.88 90 LEU A O 1
ATOM 743 N N . PRO A 1 91 ? -5.134 -16.352 4.387 1.00 66.31 91 PRO A N 1
ATOM 744 C CA . PRO A 1 91 ? -5.371 -17.522 5.221 1.00 66.31 91 PRO A CA 1
ATOM 745 C C . PRO A 1 91 ? -6.164 -17.093 6.461 1.00 66.31 91 PRO A C 1
ATOM 747 O O . PRO A 1 91 ? -5.894 -16.046 7.052 1.00 66.31 91 PRO A O 1
ATOM 750 N N . ARG A 1 92 ? -7.183 -17.875 6.840 1.00 55.75 92 ARG A N 1
ATOM 751 C CA . ARG A 1 92 ? -7.921 -17.624 8.083 1.00 55.75 92 ARG A CA 1
ATOM 752 C C . ARG A 1 92 ? -6.943 -17.788 9.240 1.00 55.75 92 ARG A C 1
ATOM 754 O O . ARG A 1 92 ? -6.410 -18.878 9.422 1.00 55.75 92 ARG A O 1
ATOM 761 N N . ASN A 1 93 ? -6.747 -16.739 10.031 1.00 53.41 93 ASN A N 1
ATOM 762 C CA . ASN A 1 93 ? -6.155 -16.910 11.349 1.00 53.41 93 ASN A CA 1
ATOM 763 C C . ASN A 1 93 ?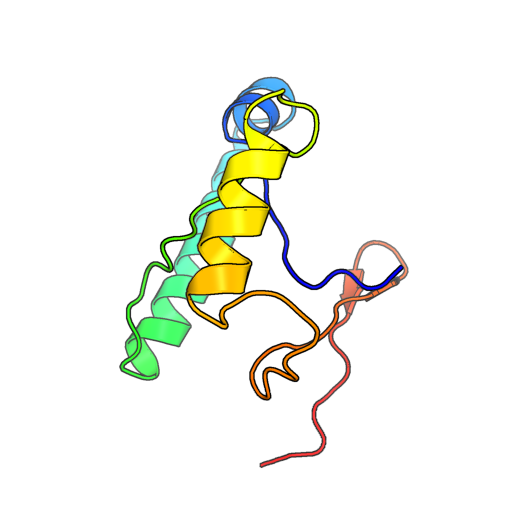 -7.137 -17.751 12.177 1.00 53.41 93 ASN A C 1
ATOM 765 O O . ASN A 1 93 ? -8.241 -17.303 12.487 1.00 53.41 93 ASN A O 1
ATOM 769 N N . GLU A 1 94 ? -6.762 -18.987 12.507 1.00 40.25 94 GLU A N 1
ATOM 770 C CA . GLU A 1 94 ? -7.382 -19.732 13.603 1.00 40.25 94 GLU A CA 1
ATOM 771 C C . GLU A 1 94 ? -6.956 -19.059 14.916 1.00 40.25 94 GLU A C 1
ATOM 773 O O . GLU A 1 94 ? -6.017 -19.484 15.582 1.00 40.25 94 GLU A O 1
ATOM 778 N N . GLY A 1 95 ? -7.582 -17.932 15.249 1.00 44.41 95 GLY A N 1
ATOM 779 C CA . GLY A 1 95 ? -7.198 -17.149 16.418 1.00 44.41 95 GLY A CA 1
ATOM 780 C C . GLY A 1 95 ? -8.115 -15.961 16.664 1.00 44.41 95 GLY A C 1
ATOM 781 O O . GLY A 1 95 ? -7.833 -14.888 16.148 1.00 44.41 95 GLY A O 1
ATOM 782 N N . ALA A 1 96 ? -9.165 -16.242 17.449 1.00 35.47 96 ALA A N 1
ATOM 783 C CA . ALA A 1 96 ? -9.954 -15.385 18.352 1.00 35.47 96 ALA A CA 1
ATOM 784 C C . ALA A 1 96 ? -10.386 -13.983 17.885 1.00 35.47 96 ALA A C 1
ATOM 786 O O . ALA A 1 96 ? -9.537 -13.069 17.834 1.00 35.47 96 ALA A O 1
#

pLDDT: mean 80.29, std 14.64, range [35.47, 97.56]

Mean predicted aligned error: 8.39 Å